Protein AF-A0A3G3JXW8-F1 (afdb_monomer_lite)

pLDDT: mean 79.69, std 22.64, range [32.69, 98.88]

Secondary structure (DSSP, 8-state):
--HHHHHHHHHHHHHHHHHHHSHHHHHHHHHHHHHHHS-SSS-HHHHHHHHHHHHHHTT-HHHHHHHHHHHHHTT--HHHHHHHHHHHHHHHHHHHHHHIIIIIHHHHHHHHHHHHT-B-TTS-B---SSHHHHHH-TTSSTTT-SSSSSS---------

Sequence (160 aa):
MSLSTDKVTHYKNEVAVLAGTLPNVAESYHGFTGECFAAGELDEKTKQLIALGISLFANNEICTYYHVQEAQSKGASDRQIMEAAAVAAAAASGHALSQGVLRVQGALSMDKERRSGIVDGAGQPVAAGMQDYLQDTEFSSAFGHVNDDFGSRGAVSPSY

Organism: NCBI:txid2674991

Structure (mmCIF, N/CA/C/O backbone):
data_AF-A0A3G3JXW8-F1
#
_entry.id   AF-A0A3G3JXW8-F1
#
loop_
_atom_site.group_PDB
_atom_site.id
_atom_site.type_symbol
_atom_site.label_atom_id
_atom_site.label_alt_id
_atom_site.label_comp_id
_atom_site.label_asym_id
_atom_site.label_entity_id
_atom_site.label_seq_id
_atom_site.pdbx_PDB_ins_code
_atom_site.Cartn_x
_atom_site.Cartn_y
_atom_site.Cartn_z
_atom_site.occupancy
_atom_site.B_iso_or_equiv
_atom_site.auth_seq_id
_atom_site.auth_comp_id
_atom_site.auth_asym_id
_atom_site.auth_atom_id
_atom_site.pdbx_PDB_model_num
ATOM 1 N N . MET A 1 1 ? 3.104 17.489 17.251 1.00 60.66 1 MET A N 1
ATOM 2 C CA . MET A 1 1 ? 2.713 16.323 16.432 1.00 60.66 1 MET A CA 1
ATOM 3 C C . MET A 1 1 ? 3.725 16.181 15.304 1.00 60.66 1 MET A C 1
ATOM 5 O O . MET A 1 1 ? 4.434 17.144 15.038 1.00 60.66 1 MET A O 1
ATOM 9 N N . SER A 1 2 ? 3.899 14.984 14.738 1.00 84.38 2 SER A N 1
ATOM 10 C CA . SER A 1 2 ? 4.814 14.798 13.602 1.00 84.38 2 SER A CA 1
ATOM 11 C C . SER A 1 2 ? 4.136 15.240 12.298 1.00 84.38 2 SER A C 1
ATOM 13 O O . SER A 1 2 ? 2.917 15.127 12.188 1.00 84.38 2 SER A O 1
ATOM 15 N N . LEU A 1 3 ? 4.907 15.683 11.297 1.00 82.81 3 LEU A N 1
ATOM 16 C CA . LEU A 1 3 ? 4.374 16.120 9.995 1.00 82.81 3 LEU A CA 1
ATOM 17 C C . LEU A 1 3 ? 3.473 15.058 9.332 1.00 82.81 3 LEU A C 1
ATOM 19 O O . LEU A 1 3 ? 2.466 15.395 8.713 1.00 82.81 3 LEU A O 1
ATOM 23 N N . SER A 1 4 ? 3.811 13.772 9.467 1.00 84.94 4 SER A N 1
ATOM 24 C CA . SER A 1 4 ? 2.993 12.675 8.935 1.00 84.94 4 SER A CA 1
ATOM 25 C C . SER A 1 4 ? 1.662 12.537 9.681 1.00 84.94 4 SER A C 1
ATOM 27 O O . SER A 1 4 ? 0.631 12.298 9.056 1.00 84.94 4 SER A O 1
ATOM 29 N N . THR A 1 5 ? 1.652 12.743 11.000 1.00 87.62 5 THR A N 1
ATOM 30 C CA . THR A 1 5 ? 0.422 12.787 11.806 1.00 87.62 5 THR A CA 1
ATOM 31 C C . THR A 1 5 ? -0.473 13.954 11.391 1.00 87.62 5 THR A C 1
ATOM 33 O O . THR A 1 5 ? -1.682 13.766 11.256 1.00 87.62 5 THR A O 1
ATOM 36 N N . ASP A 1 6 ? 0.105 15.128 11.132 1.00 92.12 6 ASP A N 1
ATOM 37 C CA . ASP A 1 6 ? -0.648 16.319 10.728 1.00 92.12 6 ASP A CA 1
ATOM 38 C C . ASP A 1 6 ? -1.317 16.114 9.360 1.00 92.12 6 ASP A C 1
ATOM 40 O O . ASP A 1 6 ? -2.509 16.384 9.211 1.00 92.12 6 ASP A O 1
ATOM 44 N N . LYS A 1 7 ? -0.595 15.541 8.384 1.00 92.88 7 LYS A N 1
ATOM 45 C CA . LYS A 1 7 ? -1.147 15.204 7.059 1.00 92.88 7 LYS A CA 1
ATOM 46 C C . LYS A 1 7 ? -2.301 14.201 7.139 1.00 92.88 7 LYS A C 1
ATOM 48 O O . LYS A 1 7 ? -3.342 14.420 6.525 1.00 92.88 7 LYS A O 1
ATOM 53 N N . VAL A 1 8 ? -2.141 13.118 7.906 1.00 94.56 8 VAL A N 1
ATOM 54 C CA . VAL A 1 8 ? -3.201 12.104 8.076 1.00 94.56 8 VAL A CA 1
ATOM 55 C C . VAL A 1 8 ? -4.422 12.695 8.778 1.00 94.56 8 VAL A C 1
ATOM 57 O O . VAL A 1 8 ? -5.553 12.419 8.384 1.00 94.56 8 VAL A O 1
ATOM 60 N N . THR A 1 9 ? -4.205 13.533 9.791 1.00 94.00 9 THR A N 1
ATOM 61 C CA . THR A 1 9 ? -5.291 14.213 10.508 1.00 94.00 9 THR A CA 1
ATOM 62 C C . THR A 1 9 ? -6.048 15.157 9.580 1.00 94.00 9 THR A C 1
ATOM 64 O O . THR A 1 9 ? -7.274 15.119 9.539 1.00 94.00 9 THR A O 1
ATOM 67 N N . HIS A 1 10 ? -5.330 15.960 8.791 1.00 94.19 10 HIS A N 1
ATOM 68 C CA . HIS A 1 10 ? -5.947 16.849 7.814 1.00 94.19 10 HIS A CA 1
ATOM 69 C C . HIS A 1 10 ? -6.775 16.067 6.787 1.00 94.19 10 HIS A C 1
ATOM 71 O O . HIS A 1 10 ? -7.940 16.388 6.584 1.00 94.19 10 HIS A O 1
ATOM 77 N N . TYR A 1 11 ? -6.234 14.979 6.234 1.00 93.19 11 TYR A N 1
ATOM 78 C CA . TYR A 1 11 ? -6.983 14.095 5.338 1.00 93.19 11 TYR A CA 1
ATOM 79 C C . TYR A 1 11 ? -8.276 13.558 5.974 1.00 93.19 11 TYR A C 1
ATOM 81 O O . TYR A 1 11 ? -9.340 13.658 5.367 1.00 93.19 11 TYR A O 1
ATOM 89 N N . LYS A 1 12 ? -8.214 13.040 7.211 1.00 91.06 12 LYS A N 1
ATOM 90 C CA . LYS A 1 12 ? -9.401 12.553 7.938 1.00 91.06 12 LYS A CA 1
ATOM 91 C C . LYS A 1 12 ? -10.457 13.657 8.107 1.00 91.06 12 LYS A C 1
ATOM 93 O O . LYS A 1 12 ? -11.645 13.390 7.943 1.00 91.06 12 LYS A O 1
ATOM 98 N N . ASN A 1 13 ? -10.030 14.888 8.387 1.00 93.62 13 ASN A N 1
ATOM 99 C CA . ASN A 1 13 ? -10.933 16.032 8.518 1.00 93.62 13 ASN A CA 1
ATOM 100 C C . ASN A 1 13 ? -11.610 16.387 7.186 1.00 93.62 13 ASN A C 1
ATOM 102 O O . ASN A 1 13 ? -12.821 16.578 7.160 1.00 93.62 13 ASN A O 1
ATOM 106 N N . GLU A 1 14 ? -10.869 16.420 6.076 1.00 94.56 14 GLU A N 1
ATOM 107 C CA . GLU A 1 14 ? -11.442 16.726 4.756 1.00 94.56 14 GLU A CA 1
ATOM 108 C C . GLU A 1 14 ? -12.412 15.631 4.279 1.00 94.56 14 GLU A C 1
ATOM 110 O O . GLU A 1 14 ? -13.459 15.926 3.701 1.00 94.56 14 GLU A O 1
ATOM 115 N N . VAL A 1 15 ? -12.136 14.362 4.598 1.00 89.31 15 VAL A N 1
ATOM 116 C CA . VAL A 1 15 ? -13.090 13.263 4.364 1.00 89.31 15 VAL A CA 1
ATOM 117 C C . VAL A 1 15 ? -14.376 13.455 5.177 1.00 89.31 15 VAL A C 1
ATOM 119 O O . VAL A 1 15 ? -15.461 13.157 4.682 1.00 89.31 15 VAL A O 1
ATOM 122 N N . ALA A 1 16 ? -14.299 13.997 6.395 1.00 89.06 16 ALA A N 1
ATOM 123 C CA . ALA A 1 16 ? -15.494 14.332 7.170 1.00 89.06 16 ALA A CA 1
ATOM 124 C C . ALA A 1 16 ? -16.276 15.506 6.551 1.00 89.06 16 ALA A C 1
ATOM 126 O O . ALA A 1 16 ? -17.506 15.482 6.530 1.00 89.06 16 ALA A O 1
ATOM 127 N N . VAL A 1 17 ? -15.585 16.505 5.988 1.00 93.62 17 VAL A N 1
ATOM 128 C CA . VAL A 1 17 ? -16.220 17.621 5.263 1.00 93.62 17 VAL A CA 1
ATOM 129 C C . VAL A 1 17 ? -16.961 17.130 4.015 1.00 93.62 17 VAL A C 1
ATOM 131 O O . VAL A 1 17 ? -18.039 17.646 3.711 1.00 93.62 17 VAL A O 1
ATOM 134 N N . LEU A 1 18 ? -16.456 16.092 3.336 1.00 93.19 18 LEU A N 1
ATOM 135 C CA . LEU A 1 18 ? -17.127 15.470 2.187 1.00 93.19 18 LEU A CA 1
ATOM 136 C C . LEU A 1 18 ? -18.554 15.007 2.519 1.00 93.19 18 LEU A C 1
ATOM 138 O O . LEU A 1 18 ? -19.432 15.094 1.666 1.00 93.19 18 LEU A O 1
ATOM 142 N N . ALA A 1 19 ? -18.822 14.576 3.755 1.00 90.81 19 ALA A N 1
ATOM 143 C CA . ALA A 1 19 ? -20.170 14.190 4.172 1.00 90.81 19 ALA A CA 1
ATOM 144 C C . ALA A 1 19 ? -21.164 15.368 4.167 1.00 90.81 19 ALA A C 1
ATOM 146 O O . ALA A 1 19 ? -22.365 15.154 4.023 1.00 90.81 19 ALA A O 1
ATOM 147 N N . GLY A 1 20 ? -20.682 16.610 4.284 1.00 93.56 20 GLY A N 1
ATOM 148 C CA . GLY A 1 20 ? -21.513 17.811 4.183 1.00 93.56 20 GLY A CA 1
ATOM 149 C C . GLY A 1 20 ? -21.880 18.190 2.745 1.00 93.56 20 GLY A C 1
ATOM 150 O O . GLY A 1 20 ? -22.940 18.771 2.524 1.00 93.56 20 GLY A O 1
ATOM 151 N N . THR A 1 21 ? -21.031 17.866 1.765 1.00 96.31 21 THR A N 1
ATOM 152 C CA . THR A 1 21 ? -21.249 18.215 0.348 1.00 96.31 21 THR A CA 1
ATOM 153 C C . THR A 1 21 ? -21.832 17.062 -0.466 1.00 96.31 21 THR A C 1
ATOM 155 O O . THR A 1 21 ? -22.694 17.286 -1.312 1.00 96.31 21 THR A O 1
ATOM 158 N N . LEU A 1 22 ? -21.394 15.829 -0.203 1.00 97.44 22 LEU A N 1
ATOM 159 C CA . LEU A 1 22 ? -21.800 14.604 -0.893 1.00 97.44 22 LEU A CA 1
ATOM 160 C C . LEU A 1 22 ? -22.101 13.484 0.126 1.00 97.44 22 LEU A C 1
ATOM 162 O O . LEU A 1 22 ? -21.378 12.484 0.174 1.00 97.44 22 LEU A O 1
ATOM 166 N N . PRO A 1 23 ? -23.177 13.608 0.928 1.00 95.19 23 PRO A N 1
ATOM 167 C CA . PRO A 1 23 ? -23.463 12.703 2.046 1.00 95.19 23 PRO A CA 1
ATOM 168 C C . PRO A 1 23 ? -23.565 11.234 1.624 1.00 95.19 23 PRO A C 1
ATOM 170 O O . PRO A 1 23 ? -22.886 10.386 2.194 1.00 95.19 23 PRO A O 1
ATOM 173 N N . ASN A 1 24 ? -24.326 10.936 0.568 1.00 97.12 24 ASN A N 1
ATOM 174 C CA . ASN A 1 24 ? -24.523 9.558 0.104 1.00 97.12 24 ASN A CA 1
ATOM 175 C C . ASN A 1 24 ? -23.223 8.930 -0.430 1.00 97.12 24 ASN A C 1
ATOM 177 O O . ASN A 1 24 ? -23.015 7.725 -0.297 1.00 97.12 24 ASN A O 1
ATOM 181 N N . VAL A 1 25 ? -22.341 9.739 -1.034 1.00 96.56 25 VAL A N 1
ATOM 182 C CA . VAL A 1 25 ? -21.029 9.273 -1.515 1.00 96.56 25 VAL A CA 1
ATOM 183 C C . VAL A 1 25 ? -20.123 8.982 -0.328 1.00 96.56 25 VAL A C 1
ATOM 185 O O . VAL A 1 25 ? -19.511 7.919 -0.283 1.00 96.56 25 VAL A O 1
ATOM 188 N N . ALA A 1 26 ? -20.062 9.895 0.644 1.00 94.75 26 ALA A N 1
ATOM 189 C CA . ALA A 1 26 ? -19.270 9.710 1.850 1.00 94.75 26 ALA A CA 1
ATOM 190 C C . ALA A 1 26 ? -19.728 8.470 2.633 1.00 94.75 26 ALA A C 1
ATOM 192 O O . ALA A 1 26 ? -18.887 7.665 3.024 1.00 94.75 26 ALA A O 1
ATOM 193 N N . GLU A 1 27 ? -21.035 8.278 2.819 1.00 95.19 27 GLU A N 1
ATOM 194 C CA . GLU A 1 27 ? -21.598 7.098 3.483 1.00 95.19 27 GLU A CA 1
ATOM 195 C C . GLU A 1 27 ? -21.247 5.806 2.736 1.00 95.19 27 GLU A C 1
ATOM 197 O O . GLU A 1 27 ? -20.693 4.882 3.331 1.00 95.19 27 GLU A O 1
ATOM 202 N N . SER A 1 28 ? -21.482 5.767 1.419 1.00 97.12 28 SER A N 1
ATOM 203 C CA . SER A 1 28 ? -21.173 4.592 0.593 1.00 97.12 28 SER A CA 1
ATOM 204 C C . SER A 1 28 ? -19.683 4.250 0.628 1.00 97.12 28 SER A C 1
ATOM 206 O O . SER A 1 28 ? -19.313 3.083 0.744 1.00 97.12 28 SER A O 1
ATOM 208 N N . TYR A 1 29 ? -18.818 5.265 0.570 1.00 95.31 29 TYR A N 1
ATOM 209 C CA . TYR A 1 29 ? -17.371 5.095 0.643 1.00 95.31 29 TYR A CA 1
ATOM 210 C C . TYR A 1 29 ? -16.923 4.542 2.000 1.00 95.31 29 TYR A C 1
ATOM 212 O O . TYR A 1 29 ? -16.141 3.591 2.039 1.00 95.31 29 TYR A O 1
ATOM 220 N N . HIS A 1 30 ? -17.430 5.083 3.113 1.00 94.44 30 HIS A N 1
ATOM 221 C CA . HIS A 1 30 ? -17.118 4.570 4.451 1.00 94.44 30 HIS A CA 1
ATOM 222 C C . HIS A 1 30 ? -17.630 3.141 4.648 1.00 94.44 30 HIS A C 1
ATOM 224 O O . HIS A 1 30 ? -16.900 2.316 5.190 1.00 94.44 30 HIS A O 1
ATOM 230 N N . GLY A 1 31 ? -18.842 2.828 4.179 1.00 97.19 31 GLY A N 1
ATOM 231 C CA . GLY A 1 31 ? -19.394 1.474 4.251 1.00 97.19 31 GLY A CA 1
ATOM 232 C C . GLY A 1 31 ? -18.555 0.472 3.459 1.00 97.19 31 GLY A C 1
ATOM 233 O O . GLY A 1 31 ? -18.115 -0.538 4.004 1.00 97.19 31 GLY A O 1
ATOM 234 N N . PHE A 1 32 ? -18.257 0.786 2.195 1.00 97.88 32 PHE A N 1
ATOM 235 C CA . PHE A 1 32 ? -17.434 -0.063 1.335 1.00 97.88 32 PHE A CA 1
ATOM 236 C C . PHE A 1 32 ? -16.023 -0.275 1.897 1.00 97.88 32 PHE A C 1
ATOM 238 O O . PHE A 1 32 ? -15.561 -1.411 2.012 1.00 97.88 32 PHE A O 1
ATOM 245 N N . THR A 1 33 ? -15.328 0.808 2.257 1.00 96.25 33 THR A N 1
ATOM 246 C CA . THR A 1 33 ? -13.952 0.709 2.767 1.00 96.25 33 THR A CA 1
ATOM 247 C C . THR A 1 33 ? -13.899 0.045 4.140 1.00 96.25 33 THR A C 1
ATOM 249 O O . THR A 1 33 ? -12.998 -0.757 4.381 1.00 96.25 33 THR A O 1
ATOM 252 N N . GLY A 1 34 ? -14.881 0.300 5.010 1.00 96.75 34 GLY A N 1
ATOM 253 C CA . GLY A 1 34 ? -15.026 -0.382 6.294 1.00 96.75 34 GLY A CA 1
ATOM 254 C C . GLY A 1 34 ? -15.142 -1.896 6.129 1.00 96.75 34 GLY A C 1
ATOM 255 O O . GLY A 1 34 ? -14.377 -2.632 6.748 1.00 96.75 34 GLY A O 1
ATOM 256 N N . GLU A 1 35 ? -16.013 -2.357 5.228 1.00 98.25 35 GLU A N 1
ATOM 257 C CA . GLU A 1 35 ? -16.170 -3.785 4.921 1.00 98.25 35 GLU A CA 1
ATOM 258 C C . GLU A 1 35 ? -14.882 -4.390 4.338 1.00 98.25 35 GLU A C 1
ATOM 260 O O . GLU A 1 35 ? -14.440 -5.467 4.742 1.00 98.25 35 GLU A O 1
ATOM 265 N N . CYS A 1 36 ? -14.204 -3.667 3.438 1.00 98.25 36 CYS A N 1
ATOM 266 C CA . CYS A 1 36 ? -12.941 -4.124 2.858 1.00 98.25 36 CYS A CA 1
ATOM 267 C C . CYS A 1 36 ? -11.861 -4.357 3.921 1.00 98.25 36 CYS A C 1
ATOM 269 O O . CYS A 1 36 ? -11.105 -5.325 3.803 1.00 98.25 36 CYS A O 1
ATOM 271 N N . PHE A 1 37 ? -11.790 -3.507 4.951 1.00 98.06 37 PHE A N 1
ATOM 272 C CA . PHE A 1 37 ? -10.776 -3.574 6.007 1.00 98.06 37 PHE A CA 1
ATOM 273 C C . PHE A 1 37 ? -11.187 -4.369 7.253 1.00 98.06 37 PHE A C 1
ATOM 275 O O . PHE A 1 37 ? -10.314 -4.643 8.078 1.00 98.06 37 PHE A O 1
ATOM 282 N N . ALA A 1 38 ? -12.449 -4.788 7.377 1.00 98.06 38 ALA A N 1
ATOM 283 C CA . ALA A 1 38 ? -12.910 -5.661 8.457 1.00 98.06 38 ALA A CA 1
ATOM 284 C C . ALA A 1 38 ? -12.200 -7.027 8.428 1.00 98.06 38 ALA A C 1
ATOM 286 O O . ALA A 1 38 ? -11.803 -7.512 7.366 1.00 98.06 38 ALA A O 1
ATOM 287 N N . ALA A 1 39 ? -12.027 -7.672 9.582 1.00 98.12 39 ALA A N 1
ATOM 288 C CA . ALA A 1 39 ? -11.425 -9.005 9.641 1.00 98.12 39 ALA A CA 1
ATOM 289 C C . ALA A 1 39 ? -12.260 -10.052 8.873 1.00 98.12 39 ALA A C 1
ATOM 291 O O . ALA A 1 39 ? -13.484 -10.076 8.968 1.00 98.12 39 ALA A O 1
ATOM 292 N N . GLY A 1 40 ? -11.583 -10.949 8.155 1.00 97.38 40 GLY A N 1
ATOM 293 C CA . GLY A 1 40 ? -12.172 -12.132 7.520 1.00 97.38 40 GLY A CA 1
ATOM 294 C C . GLY A 1 40 ? -11.128 -13.245 7.440 1.00 97.38 40 GLY A C 1
ATOM 295 O O . GLY A 1 40 ? -10.356 -13.423 8.377 1.00 97.38 40 GLY A O 1
ATOM 296 N N . GLU A 1 41 ? -11.028 -13.932 6.299 1.00 98.44 41 GLU A N 1
ATOM 297 C CA . GLU A 1 41 ? -9.928 -14.885 6.032 1.00 98.44 41 GLU A CA 1
ATOM 298 C C . GLU A 1 41 ? -8.538 -14.227 6.119 1.00 98.44 41 GLU A C 1
ATOM 300 O O . GLU A 1 41 ? -7.545 -14.867 6.457 1.00 98.44 41 GLU A O 1
ATOM 305 N N . LEU A 1 42 ? -8.471 -12.922 5.835 1.00 98.62 42 LEU A N 1
ATOM 306 C CA . LEU A 1 42 ? -7.323 -12.077 6.147 1.00 98.62 42 LEU A CA 1
ATOM 307 C C . LEU A 1 42 ? -7.653 -11.205 7.359 1.00 98.62 42 LEU A C 1
ATOM 309 O O . LEU A 1 42 ? -8.696 -10.542 7.385 1.00 98.62 42 LEU A O 1
ATOM 313 N N . ASP A 1 43 ? -6.740 -11.169 8.331 1.00 98.50 43 ASP A N 1
ATOM 314 C CA . ASP A 1 43 ? -6.854 -10.273 9.479 1.00 98.50 43 ASP A CA 1
ATOM 315 C C . ASP A 1 43 ? -6.676 -8.796 9.064 1.00 98.50 43 ASP A C 1
ATOM 317 O O . ASP A 1 43 ? -6.117 -8.471 8.009 1.00 98.50 43 ASP A O 1
ATOM 321 N N . GLU A 1 44 ? -7.168 -7.874 9.898 1.00 98.56 44 GLU A N 1
ATOM 322 C CA . GLU A 1 44 ? -7.135 -6.432 9.601 1.00 98.56 44 GLU A CA 1
ATOM 323 C C . GLU A 1 44 ? -5.699 -5.938 9.389 1.00 98.56 44 GLU A C 1
ATOM 325 O O . GLU A 1 44 ? -5.424 -5.169 8.471 1.00 98.56 44 GLU A O 1
ATOM 330 N N . LYS A 1 45 ? -4.758 -6.436 10.198 1.00 98.69 45 LYS A N 1
ATOM 331 C CA . LYS A 1 45 ? -3.329 -6.125 10.103 1.00 98.69 45 LYS A CA 1
ATOM 332 C C . LYS A 1 45 ? -2.767 -6.473 8.723 1.00 98.69 45 LYS A C 1
ATOM 334 O O . LYS A 1 45 ? -2.090 -5.650 8.112 1.00 98.69 45 LYS A O 1
ATOM 339 N N . THR A 1 46 ? -3.056 -7.667 8.215 1.00 98.75 46 THR A N 1
ATOM 340 C CA . THR A 1 46 ? -2.599 -8.131 6.900 1.00 98.75 46 THR A CA 1
ATOM 341 C C . THR A 1 46 ? -3.195 -7.271 5.797 1.00 98.75 46 THR A C 1
ATOM 343 O O . THR A 1 46 ? -2.472 -6.843 4.898 1.00 98.75 46 THR A O 1
ATOM 346 N N . LYS A 1 47 ? -4.484 -6.929 5.896 1.00 98.81 47 LYS A N 1
ATOM 347 C CA . LYS A 1 47 ? -5.140 -6.021 4.945 1.00 98.81 47 LYS A CA 1
ATOM 348 C C . LYS A 1 47 ? -4.495 -4.629 4.931 1.00 98.81 47 LYS A C 1
ATOM 350 O O . LYS A 1 47 ? -4.268 -4.082 3.854 1.00 98.81 47 LYS A O 1
ATOM 355 N N . GLN A 1 48 ? -4.124 -4.085 6.093 1.00 98.69 48 GLN A N 1
ATOM 356 C CA . GLN A 1 48 ? -3.401 -2.808 6.178 1.00 98.69 48 GLN A CA 1
ATOM 357 C C . GLN A 1 48 ? -1.993 -2.889 5.565 1.00 98.69 48 GLN A C 1
ATOM 359 O O . GLN A 1 48 ? -1.583 -1.970 4.859 1.00 98.69 48 GLN A O 1
ATOM 364 N N . LEU A 1 49 ? -1.264 -3.995 5.759 1.00 98.88 49 LEU A N 1
ATOM 365 C CA . LEU A 1 49 ? 0.053 -4.202 5.136 1.00 98.88 49 LEU A CA 1
ATOM 366 C C . LEU A 1 49 ? -0.035 -4.334 3.605 1.00 98.88 49 LEU A C 1
ATOM 368 O O . LEU A 1 49 ? 0.820 -3.804 2.895 1.00 98.88 49 LEU A O 1
ATOM 372 N N . ILE A 1 50 ? -1.084 -4.979 3.082 1.00 98.69 50 ILE A N 1
ATOM 373 C CA . ILE A 1 50 ? -1.366 -5.021 1.636 1.00 98.69 50 ILE A CA 1
ATOM 374 C C . ILE A 1 50 ? -1.635 -3.605 1.111 1.00 98.69 50 ILE A C 1
ATOM 376 O O . ILE A 1 50 ? -1.027 -3.182 0.125 1.00 98.69 50 ILE A O 1
ATOM 380 N N . ALA A 1 51 ? -2.501 -2.847 1.788 1.00 98.56 51 ALA A N 1
ATOM 381 C CA . ALA A 1 51 ? -2.828 -1.476 1.404 1.00 98.56 51 ALA A CA 1
ATOM 382 C C . ALA A 1 51 ? -1.608 -0.539 1.461 1.00 98.56 51 ALA A C 1
ATOM 384 O O . ALA A 1 51 ? -1.441 0.315 0.587 1.00 98.56 51 ALA A O 1
ATOM 385 N N . LEU A 1 52 ? -0.704 -0.738 2.425 1.00 98.69 52 LEU A N 1
ATOM 386 C CA . LEU A 1 52 ? 0.585 -0.050 2.474 1.00 98.69 52 LEU A CA 1
ATOM 387 C C . LEU A 1 52 ? 1.434 -0.351 1.230 1.00 98.69 52 LEU A C 1
ATOM 389 O O . LEU A 1 52 ? 1.958 0.575 0.614 1.00 98.69 52 LEU A O 1
ATOM 393 N N . GLY A 1 53 ? 1.541 -1.620 0.825 1.00 98.38 53 GLY A N 1
ATOM 394 C CA . GLY A 1 53 ? 2.278 -2.004 -0.382 1.00 98.38 53 GLY A CA 1
ATOM 395 C C . GLY A 1 53 ? 1.729 -1.338 -1.650 1.00 98.38 53 GLY A C 1
ATOM 396 O O . GLY A 1 53 ? 2.496 -0.800 -2.449 1.00 98.38 53 GLY A O 1
ATOM 397 N N . ILE A 1 54 ? 0.400 -1.294 -1.791 1.00 98.06 54 ILE A N 1
ATOM 398 C CA . ILE A 1 54 ? -0.283 -0.594 -2.893 1.00 98.06 54 ILE A CA 1
ATOM 399 C C . ILE A 1 54 ? 0.002 0.914 -2.841 1.00 98.06 54 ILE A C 1
ATOM 401 O O . ILE A 1 54 ? 0.301 1.520 -3.868 1.00 98.06 54 ILE A O 1
ATOM 405 N N . SER A 1 55 ? -0.035 1.515 -1.650 1.00 97.88 55 SER A N 1
ATOM 406 C CA . SER A 1 55 ? 0.227 2.949 -1.455 1.00 97.88 55 SER A CA 1
ATOM 407 C C . SER A 1 55 ? 1.642 3.345 -1.876 1.00 97.88 55 SER A C 1
ATOM 409 O O . SER A 1 55 ? 1.822 4.378 -2.522 1.00 97.88 55 SER A O 1
ATOM 411 N N . LEU A 1 56 ? 2.631 2.502 -1.559 1.00 96.81 56 LEU A N 1
ATOM 412 C CA . LEU A 1 56 ? 4.023 2.686 -1.972 1.00 96.81 56 LEU A CA 1
ATOM 413 C C . LEU A 1 56 ? 4.178 2.558 -3.490 1.00 96.81 56 LEU A C 1
ATOM 415 O O . LEU A 1 56 ? 4.801 3.417 -4.110 1.00 96.81 56 LEU A O 1
ATOM 419 N N . PHE A 1 57 ? 3.581 1.526 -4.097 1.00 94.38 57 PHE A N 1
ATOM 420 C CA . PHE A 1 57 ? 3.612 1.338 -5.551 1.00 94.38 57 PHE A CA 1
ATOM 421 C C . PHE A 1 57 ? 2.968 2.515 -6.300 1.00 94.38 57 PHE A C 1
ATOM 423 O O . PHE A 1 57 ? 3.490 2.963 -7.318 1.00 94.38 57 PHE A O 1
ATOM 430 N N . ALA A 1 58 ? 1.868 3.056 -5.769 1.00 95.31 58 ALA A N 1
ATOM 431 C CA . ALA A 1 58 ? 1.159 4.202 -6.333 1.00 95.31 58 ALA A CA 1
ATOM 432 C C . ALA A 1 58 ? 1.818 5.564 -6.032 1.00 95.31 58 ALA A C 1
ATOM 434 O O . ALA A 1 58 ? 1.308 6.589 -6.481 1.00 95.31 58 ALA A O 1
ATOM 435 N N . ASN A 1 59 ? 2.915 5.597 -5.263 1.00 94.94 59 ASN A N 1
ATOM 436 C CA . ASN A 1 59 ? 3.556 6.824 -4.781 1.00 94.94 59 ASN A CA 1
ATOM 437 C C . ASN A 1 59 ? 2.566 7.785 -4.080 1.00 94.94 59 ASN A C 1
ATOM 439 O O . ASN A 1 59 ? 2.577 8.997 -4.302 1.00 94.94 59 ASN A O 1
ATOM 443 N N . ASN A 1 60 ? 1.676 7.237 -3.245 1.00 95.94 60 ASN A N 1
ATOM 444 C CA . ASN A 1 60 ? 0.656 7.997 -2.525 1.00 95.94 60 ASN A CA 1
ATOM 445 C C . ASN A 1 60 ? 1.096 8.263 -1.078 1.00 95.94 60 ASN A C 1
ATOM 447 O O . ASN A 1 60 ? 1.002 7.392 -0.207 1.00 95.94 60 ASN A O 1
ATOM 451 N N . GLU A 1 61 ? 1.573 9.483 -0.814 1.00 95.25 61 GLU A N 1
ATOM 452 C CA . GLU A 1 61 ? 2.147 9.855 0.485 1.00 95.25 61 GLU A CA 1
ATOM 453 C C . GLU A 1 61 ? 1.149 9.752 1.651 1.00 95.25 61 GLU A C 1
ATOM 455 O O . GLU A 1 61 ? 1.497 9.242 2.717 1.00 95.25 61 GLU A O 1
ATOM 460 N N . ILE A 1 62 ? -0.101 10.191 1.459 1.00 95.50 62 ILE A N 1
ATOM 461 C CA . ILE A 1 62 ? -1.099 10.244 2.533 1.00 95.50 62 ILE A CA 1
ATOM 462 C C . ILE A 1 62 ? -1.536 8.825 2.881 1.00 95.50 62 ILE A C 1
ATOM 464 O O . ILE A 1 62 ? -1.545 8.464 4.058 1.00 95.50 62 ILE A O 1
ATOM 468 N N . CYS A 1 63 ? -1.833 8.002 1.870 1.00 96.62 63 CYS A N 1
ATOM 469 C CA . CYS A 1 63 ? -2.192 6.602 2.080 1.00 96.62 63 CYS A CA 1
ATOM 470 C C . CYS A 1 63 ? -1.039 5.819 2.718 1.00 96.62 63 CYS A C 1
ATOM 472 O O . CYS A 1 63 ? -1.283 5.006 3.605 1.00 96.62 63 CYS A O 1
ATOM 474 N N . THR A 1 64 ? 0.214 6.122 2.364 1.00 97.88 64 THR A N 1
ATOM 475 C CA . THR A 1 64 ? 1.383 5.507 3.010 1.00 97.88 64 THR A CA 1
ATOM 476 C C . THR A 1 64 ? 1.390 5.790 4.512 1.00 97.88 64 THR A C 1
ATOM 478 O O . THR A 1 64 ? 1.459 4.860 5.314 1.00 97.88 64 THR A O 1
ATOM 481 N N . TYR A 1 65 ? 1.259 7.054 4.926 1.00 97.50 65 TYR A N 1
ATOM 482 C CA . TYR A 1 65 ? 1.237 7.392 6.353 1.00 97.50 65 TYR A CA 1
ATOM 483 C C . TYR A 1 65 ? 0.004 6.851 7.076 1.00 97.50 65 TYR A C 1
ATOM 485 O O . TYR A 1 65 ? 0.121 6.385 8.210 1.00 97.50 65 TYR A O 1
ATOM 493 N N . TYR A 1 66 ? -1.160 6.896 6.430 1.00 97.38 66 TYR A N 1
ATOM 494 C CA . TYR A 1 66 ? -2.403 6.374 6.983 1.00 97.38 66 TYR A CA 1
ATOM 495 C C . TYR A 1 66 ? -2.299 4.866 7.244 1.00 97.38 66 TYR A C 1
ATOM 497 O O . TYR A 1 66 ? -2.506 4.431 8.373 1.00 97.38 66 TYR A O 1
ATOM 505 N N . HIS A 1 67 ? -1.887 4.074 6.251 1.00 98.31 67 HIS A N 1
ATOM 506 C CA . HIS A 1 67 ? -1.804 2.619 6.390 1.00 98.31 67 HIS A CA 1
ATOM 507 C C . HIS A 1 67 ? -0.655 2.159 7.295 1.00 98.31 67 HIS A C 1
ATOM 509 O O . HIS A 1 67 ? -0.780 1.110 7.919 1.00 98.31 67 HIS A O 1
ATOM 515 N N . VAL A 1 68 ? 0.418 2.946 7.464 1.00 98.31 68 VAL A N 1
ATOM 516 C CA . VAL A 1 68 ? 1.401 2.704 8.541 1.00 98.31 68 VAL A CA 1
ATOM 517 C C . VAL A 1 68 ? 0.734 2.829 9.914 1.00 98.31 68 VAL A C 1
ATOM 519 O O . VAL A 1 68 ? 0.848 1.912 10.725 1.00 98.31 68 VAL A O 1
ATOM 522 N N . GLN A 1 69 ? 0.008 3.924 10.169 1.00 97.19 69 GLN A N 1
ATOM 523 C CA . GLN A 1 69 ? -0.655 4.150 11.461 1.00 97.19 69 GLN A CA 1
ATOM 524 C C . GLN A 1 69 ? -1.742 3.107 11.740 1.00 97.19 69 GLN A C 1
ATOM 526 O O . GLN A 1 69 ? -1.822 2.590 12.853 1.00 97.19 69 GLN A O 1
ATOM 531 N N . GLU A 1 70 ? -2.557 2.766 10.739 1.00 98.00 70 GLU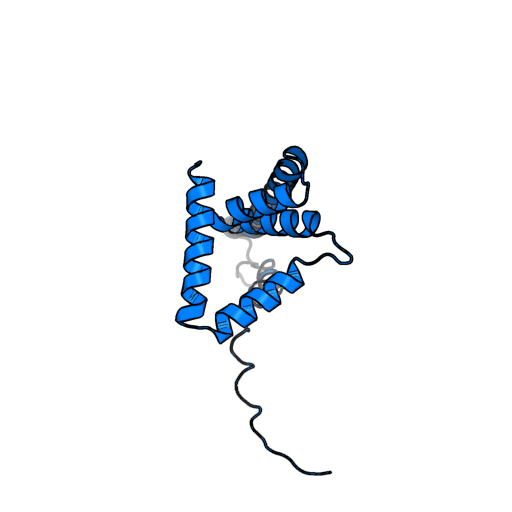 A N 1
ATOM 532 C CA . GLU A 1 70 ? -3.583 1.732 10.884 1.00 98.00 70 GLU A CA 1
ATOM 533 C C . GLU A 1 70 ? -2.956 0.338 11.055 1.00 98.00 70 GLU A C 1
ATOM 535 O O . GLU A 1 70 ? -3.377 -0.412 11.927 1.00 98.00 70 GLU A O 1
ATOM 540 N N . ALA A 1 71 ? -1.893 -0.022 10.326 1.00 98.50 71 ALA A N 1
ATOM 541 C CA . ALA A 1 71 ? -1.205 -1.298 10.551 1.00 98.50 71 ALA A CA 1
ATOM 542 C C . ALA A 1 71 ? -0.654 -1.405 11.984 1.00 98.50 71 ALA A C 1
ATOM 544 O O . ALA A 1 71 ? -0.837 -2.435 12.638 1.00 98.50 71 ALA A O 1
ATOM 545 N N . GLN A 1 72 ? -0.029 -0.338 12.499 1.00 98.31 72 GLN A N 1
ATOM 546 C CA . GLN A 1 72 ? 0.447 -0.278 13.886 1.00 98.31 72 GLN A CA 1
ATOM 547 C C . GLN A 1 72 ? -0.712 -0.393 14.886 1.00 98.31 72 GLN A C 1
ATOM 549 O O . GLN A 1 72 ? -0.604 -1.146 15.854 1.00 98.31 72 GLN A O 1
ATOM 554 N N . SER A 1 73 ? -1.841 0.286 14.637 1.00 97.88 73 SER A N 1
ATOM 555 C CA . SER A 1 73 ? -3.030 0.216 15.502 1.00 97.88 73 SER A CA 1
ATOM 556 C C . SER A 1 73 ? -3.619 -1.199 15.578 1.00 97.88 73 SER A C 1
ATOM 558 O O . SER A 1 73 ? -4.167 -1.585 16.610 1.00 97.88 73 SER A O 1
ATOM 560 N N . LYS A 1 74 ? -3.441 -2.003 14.520 1.00 98.44 74 LYS A N 1
ATOM 561 C CA . LYS A 1 74 ? -3.823 -3.425 14.456 1.00 98.44 74 LYS A CA 1
ATOM 562 C C . LYS A 1 74 ? -2.719 -4.394 14.902 1.00 98.44 74 LYS A C 1
ATOM 564 O O . LYS A 1 74 ? -2.859 -5.606 14.743 1.00 98.44 74 LYS A O 1
ATOM 569 N N . GLY A 1 75 ? -1.626 -3.890 15.476 1.00 98.12 75 GLY A N 1
ATOM 570 C CA . GLY A 1 75 ? -0.566 -4.704 16.074 1.00 98.12 75 GLY A CA 1
ATOM 571 C C . GLY A 1 75 ? 0.526 -5.168 15.107 1.00 98.12 75 GLY A C 1
ATOM 572 O O . GLY A 1 75 ? 1.233 -6.129 15.415 1.00 98.12 75 GLY A O 1
ATOM 573 N N . ALA A 1 76 ? 0.685 -4.528 13.943 1.00 98.62 76 ALA A N 1
ATOM 574 C CA . ALA A 1 76 ? 1.886 -4.720 13.133 1.00 98.62 76 ALA A CA 1
ATOM 575 C C . ALA A 1 76 ? 3.112 -4.157 13.858 1.00 98.62 76 ALA A C 1
ATOM 577 O O . ALA A 1 76 ? 3.108 -3.023 14.333 1.00 98.62 76 ALA A O 1
ATOM 578 N N . SER A 1 77 ? 4.185 -4.943 13.901 1.00 98.75 77 SER A N 1
ATOM 579 C CA . SER A 1 77 ? 5.495 -4.447 14.322 1.00 98.75 77 SER A CA 1
ATOM 580 C C . SER A 1 77 ? 6.130 -3.578 13.234 1.00 98.75 77 SER A C 1
ATOM 582 O O . SER A 1 77 ? 5.905 -3.799 12.041 1.00 98.75 77 SER A O 1
ATOM 584 N N . ASP A 1 78 ? 7.019 -2.667 13.632 1.00 98.44 78 ASP A N 1
ATOM 585 C CA . ASP A 1 78 ? 7.823 -1.871 12.693 1.00 98.44 78 ASP A CA 1
ATOM 586 C C . ASP A 1 78 ? 8.576 -2.762 11.693 1.00 98.44 78 ASP A C 1
ATOM 588 O O . ASP A 1 78 ? 8.713 -2.425 10.518 1.00 98.44 78 ASP A O 1
ATOM 592 N N . ARG A 1 79 ? 9.001 -3.955 12.129 1.00 98.69 79 ARG A N 1
ATOM 593 C CA . ARG A 1 79 ? 9.642 -4.940 11.258 1.00 98.69 79 ARG A CA 1
ATOM 594 C C . ARG A 1 79 ? 8.700 -5.460 10.171 1.00 98.69 79 ARG A C 1
ATOM 596 O O . ARG A 1 79 ? 9.105 -5.497 9.017 1.00 98.69 79 ARG A O 1
ATOM 603 N N . GLN A 1 80 ? 7.460 -5.818 10.507 1.00 98.75 80 GLN A N 1
ATOM 604 C CA . GLN A 1 80 ? 6.470 -6.267 9.515 1.00 98.75 80 GLN A CA 1
ATOM 605 C C . GLN A 1 80 ? 6.146 -5.169 8.495 1.00 98.75 80 GLN A C 1
ATOM 607 O O . GLN A 1 80 ? 5.992 -5.453 7.310 1.00 98.75 80 GLN A O 1
ATOM 612 N N . ILE A 1 81 ? 6.085 -3.914 8.942 1.00 98.75 81 ILE A N 1
ATOM 613 C CA . ILE A 1 81 ? 5.861 -2.748 8.075 1.00 98.75 81 ILE A CA 1
ATOM 614 C C . ILE A 1 81 ? 7.030 -2.567 7.100 1.00 98.75 81 ILE A C 1
ATOM 616 O O . ILE A 1 81 ? 6.817 -2.411 5.897 1.00 98.75 81 ILE A O 1
ATOM 620 N N . MET A 1 82 ? 8.269 -2.645 7.591 1.00 98.75 82 MET A N 1
ATOM 621 C CA . MET A 1 82 ? 9.456 -2.551 6.739 1.00 98.75 82 MET A CA 1
ATOM 622 C C . MET A 1 82 ? 9.609 -3.753 5.795 1.00 98.75 82 MET A C 1
ATOM 624 O O . MET A 1 82 ? 10.049 -3.578 4.660 1.00 98.75 82 MET A O 1
ATOM 628 N N . GLU A 1 83 ? 9.211 -4.957 6.216 1.00 98.69 83 GLU A N 1
ATOM 629 C CA . GLU A 1 83 ? 9.153 -6.135 5.340 1.00 98.69 83 GLU A CA 1
ATOM 630 C C . GLU A 1 83 ? 8.122 -5.941 4.216 1.00 98.69 83 GLU A C 1
ATOM 632 O O . GLU A 1 83 ? 8.444 -6.185 3.053 1.00 98.69 83 GLU A O 1
ATOM 637 N N . ALA A 1 84 ? 6.930 -5.409 4.512 1.00 98.56 84 ALA A N 1
ATOM 638 C CA . ALA A 1 84 ? 5.937 -5.070 3.488 1.00 98.56 84 ALA A CA 1
ATOM 639 C C . ALA A 1 84 ? 6.465 -4.024 2.489 1.00 98.56 84 ALA A C 1
ATOM 641 O O . ALA A 1 84 ? 6.272 -4.170 1.280 1.00 98.56 84 ALA A O 1
ATOM 642 N N . ALA A 1 85 ? 7.196 -3.009 2.965 1.00 98.31 85 ALA A N 1
ATOM 643 C CA . ALA A 1 85 ? 7.840 -2.024 2.097 1.00 98.31 85 ALA A CA 1
ATOM 644 C C . ALA A 1 85 ? 8.908 -2.651 1.180 1.00 98.31 85 ALA A C 1
ATOM 646 O O . ALA A 1 85 ? 8.971 -2.330 -0.008 1.00 98.31 85 ALA A O 1
ATOM 647 N N . ALA A 1 86 ? 9.716 -3.581 1.699 1.00 98.19 86 ALA A N 1
ATOM 648 C CA . ALA A 1 86 ? 10.704 -4.308 0.904 1.00 98.19 86 ALA A CA 1
ATOM 649 C C . ALA A 1 86 ? 10.045 -5.197 -0.168 1.00 98.19 86 ALA A C 1
ATOM 651 O O . ALA A 1 86 ? 10.496 -5.215 -1.315 1.00 98.19 86 ALA A O 1
ATOM 652 N N . VAL A 1 87 ? 8.948 -5.884 0.174 1.00 97.38 87 VAL A N 1
ATOM 653 C CA . VAL A 1 87 ? 8.148 -6.668 -0.783 1.00 97.38 87 VAL A CA 1
ATOM 654 C C . VAL A 1 87 ? 7.562 -5.768 -1.873 1.00 97.38 87 VAL A C 1
ATOM 656 O O . VAL A 1 87 ? 7.650 -6.109 -3.053 1.00 97.38 87 VAL A O 1
ATOM 659 N N . ALA A 1 88 ? 7.031 -4.595 -1.512 1.00 96.94 88 ALA A N 1
ATOM 660 C CA . ALA A 1 88 ? 6.514 -3.626 -2.476 1.00 96.94 88 ALA A CA 1
ATOM 661 C C . ALA A 1 88 ? 7.607 -3.138 -3.444 1.00 96.94 88 ALA A C 1
ATOM 663 O O . ALA A 1 88 ? 7.383 -3.093 -4.653 1.00 96.94 88 ALA A O 1
ATOM 664 N N . ALA A 1 89 ? 8.812 -2.844 -2.942 1.00 95.94 89 ALA A N 1
ATOM 665 C CA . ALA A 1 89 ? 9.953 -2.464 -3.774 1.00 95.94 89 ALA A CA 1
ATOM 666 C C . ALA A 1 89 ? 10.375 -3.589 -4.736 1.00 95.94 89 ALA A C 1
ATOM 668 O O . ALA A 1 89 ? 10.613 -3.335 -5.919 1.00 95.94 89 ALA A O 1
ATOM 66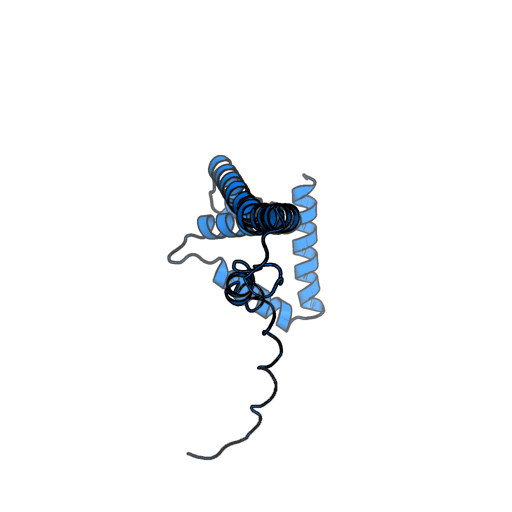9 N N . ALA A 1 90 ? 10.423 -4.836 -4.258 1.00 94.50 90 ALA A N 1
ATOM 670 C CA . ALA A 1 90 ? 10.724 -5.994 -5.096 1.00 94.50 90 ALA A CA 1
ATOM 671 C C . ALA A 1 90 ? 9.684 -6.156 -6.219 1.00 94.50 90 ALA A C 1
ATOM 673 O O . ALA A 1 90 ? 10.058 -6.253 -7.390 1.00 94.50 90 ALA A O 1
ATOM 674 N N . ALA A 1 91 ? 8.391 -6.095 -5.885 1.00 89.56 91 ALA A N 1
ATOM 675 C CA . ALA A 1 91 ? 7.302 -6.172 -6.859 1.00 89.56 91 ALA A CA 1
ATOM 676 C C . ALA A 1 91 ? 7.370 -5.032 -7.893 1.00 89.56 91 ALA A C 1
ATOM 678 O O . ALA A 1 91 ? 7.269 -5.279 -9.096 1.00 89.56 91 ALA A O 1
ATOM 679 N N . ALA A 1 92 ? 7.632 -3.798 -7.448 1.00 90.31 92 ALA A N 1
ATOM 680 C CA . ALA A 1 92 ? 7.797 -2.641 -8.326 1.00 90.31 92 ALA A CA 1
ATOM 681 C C . ALA A 1 92 ? 9.002 -2.787 -9.272 1.00 90.31 92 ALA A C 1
ATOM 683 O O . ALA A 1 92 ? 8.911 -2.456 -10.455 1.00 90.31 92 ALA A O 1
ATOM 684 N N . SER A 1 93 ? 10.124 -3.333 -8.789 1.00 89.38 93 SER A N 1
ATOM 685 C CA . SER A 1 93 ? 11.315 -3.561 -9.618 1.00 89.38 93 SER A CA 1
ATOM 686 C C . SER A 1 93 ? 11.063 -4.563 -10.751 1.00 89.38 93 SER A C 1
ATOM 688 O O . SER A 1 93 ? 11.572 -4.382 -11.860 1.00 89.38 93 SER A O 1
ATOM 690 N N . GLY A 1 94 ? 10.211 -5.569 -10.514 1.00 86.81 94 GLY A N 1
ATOM 691 C CA . GLY A 1 94 ? 9.801 -6.541 -11.527 1.00 86.81 94 GLY A CA 1
ATOM 692 C C . GLY A 1 94 ? 9.084 -5.889 -12.710 1.00 86.81 94 GLY A C 1
ATOM 693 O O . GLY A 1 94 ? 9.308 -6.284 -13.856 1.00 86.81 94 GLY A O 1
ATOM 694 N N . HIS A 1 95 ? 8.304 -4.830 -12.463 1.00 83.75 95 HIS A N 1
ATOM 695 C CA . HIS A 1 95 ? 7.674 -4.050 -13.527 1.00 83.75 95 HIS A CA 1
ATOM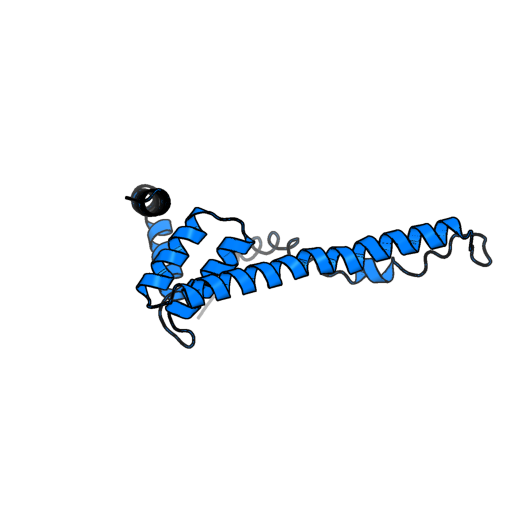 696 C C . HIS A 1 95 ? 8.730 -3.452 -14.464 1.00 83.75 95 HIS A C 1
ATOM 698 O O . HIS A 1 95 ? 8.722 -3.744 -15.655 1.00 83.75 95 HIS A O 1
ATOM 704 N N . ALA A 1 96 ? 9.699 -2.699 -13.939 1.00 84.81 96 ALA A N 1
ATOM 705 C CA . ALA A 1 96 ? 10.750 -2.097 -14.761 1.00 84.81 96 ALA A CA 1
ATOM 706 C C . ALA A 1 96 ? 11.627 -3.150 -15.460 1.00 84.81 96 ALA A C 1
ATOM 708 O O . ALA A 1 96 ? 11.922 -3.021 -16.651 1.00 84.81 96 ALA A O 1
ATOM 709 N N . LEU A 1 97 ? 12.012 -4.213 -14.745 1.00 89.31 97 LEU A N 1
ATOM 710 C CA . LEU A 1 97 ? 12.856 -5.269 -15.299 1.00 89.31 97 LEU A CA 1
ATOM 711 C C . LEU A 1 97 ? 12.159 -6.006 -16.445 1.00 89.31 97 LEU A C 1
ATOM 713 O O . LEU A 1 97 ? 12.779 -6.192 -17.488 1.00 89.31 97 LEU A O 1
ATOM 717 N N . SER A 1 98 ? 10.882 -6.374 -16.288 1.00 88.81 98 SER A N 1
ATOM 718 C CA . SER A 1 98 ? 10.106 -7.046 -17.343 1.00 88.81 98 SER A CA 1
ATOM 719 C C . SER A 1 98 ? 10.048 -6.210 -18.626 1.00 88.81 98 SER A C 1
ATOM 721 O O . SER A 1 98 ? 10.278 -6.725 -19.719 1.00 88.81 98 SER A O 1
ATOM 723 N N . GLN A 1 99 ? 9.850 -4.896 -18.498 1.00 85.56 99 GLN A N 1
ATOM 724 C CA . GLN A 1 99 ? 9.871 -3.973 -19.631 1.00 85.56 99 GLN A CA 1
ATOM 725 C C . GLN A 1 99 ? 11.259 -3.878 -20.265 1.00 85.56 99 GLN A C 1
ATOM 727 O O . GLN A 1 99 ? 11.381 -3.900 -21.489 1.00 85.56 99 GLN A O 1
ATOM 732 N N . GLY A 1 100 ? 12.311 -3.820 -19.448 1.00 89.12 100 GLY A N 1
ATOM 733 C CA . GLY A 1 100 ? 13.692 -3.833 -19.916 1.00 89.12 100 GLY A CA 1
ATOM 734 C C . GLY A 1 100 ? 14.019 -5.093 -20.717 1.00 89.12 100 GLY A C 1
ATOM 735 O O . GLY A 1 100 ? 14.461 -5.006 -21.861 1.00 89.12 100 GLY A O 1
ATOM 736 N N . VAL A 1 101 ? 13.770 -6.274 -20.151 1.00 91.31 101 VAL A N 1
ATOM 737 C CA . VAL A 1 101 ? 14.137 -7.532 -20.813 1.00 91.31 101 VAL A CA 1
ATOM 738 C C . VAL A 1 101 ? 13.301 -7.793 -22.060 1.00 91.31 101 VAL A C 1
ATOM 740 O O . VAL A 1 101 ? 13.858 -8.230 -23.054 1.00 91.31 101 VAL A O 1
ATOM 743 N N . LEU A 1 102 ? 12.007 -7.470 -22.066 1.00 85.81 102 LEU A N 1
ATOM 744 C CA . LEU A 1 102 ? 11.158 -7.744 -23.226 1.00 85.81 102 LEU A CA 1
ATOM 745 C C . LEU A 1 102 ? 11.293 -6.666 -24.307 1.00 85.81 102 LEU A C 1
ATOM 747 O O . LEU A 1 102 ? 11.565 -6.968 -25.467 1.00 85.81 102 LEU A O 1
ATOM 751 N N . ARG A 1 103 ? 11.129 -5.388 -23.947 1.00 87.69 103 ARG A N 1
ATOM 752 C CA . ARG A 1 103 ? 11.068 -4.303 -24.939 1.00 87.69 103 ARG A CA 1
ATOM 753 C C . ARG A 1 103 ? 12.445 -3.829 -25.370 1.00 87.69 103 ARG A C 1
ATOM 755 O O . ARG A 1 103 ? 12.669 -3.642 -26.563 1.00 87.69 103 ARG A O 1
ATOM 762 N N . VAL A 1 104 ? 13.372 -3.629 -24.430 1.00 88.75 104 VAL A N 1
ATOM 763 C CA . VAL A 1 104 ? 14.705 -3.104 -24.776 1.00 88.75 104 VAL A CA 1
ATOM 764 C C . VAL A 1 104 ? 15.516 -4.163 -25.509 1.00 88.75 104 VAL A C 1
ATOM 766 O O . VAL A 1 104 ? 16.082 -3.858 -26.555 1.00 88.75 104 VAL A O 1
ATOM 769 N N . GLN A 1 105 ? 15.541 -5.413 -25.031 1.00 86.88 105 GLN A N 1
ATOM 770 C CA . GLN A 1 105 ? 16.249 -6.477 -25.758 1.00 86.88 105 GLN A CA 1
ATOM 771 C C . GLN A 1 105 ? 15.604 -6.744 -27.122 1.00 86.88 105 GLN A C 1
ATOM 773 O O . GLN A 1 105 ? 16.332 -6.879 -28.105 1.00 86.88 105 GLN A O 1
ATOM 778 N N . GLY A 1 106 ? 14.267 -6.716 -27.207 1.00 83.56 106 GLY A N 1
ATOM 779 C CA . GLY A 1 106 ? 13.542 -6.767 -28.478 1.00 83.56 106 GLY A CA 1
ATOM 780 C C . GLY A 1 106 ? 14.011 -5.678 -29.449 1.00 83.56 106 GLY A C 1
ATOM 781 O O . GLY A 1 106 ? 14.480 -5.987 -30.543 1.00 83.56 106 GLY A O 1
ATOM 782 N N . ALA A 1 107 ? 14.011 -4.412 -29.029 1.00 82.56 107 ALA A N 1
ATOM 783 C CA . ALA A 1 107 ? 14.476 -3.299 -29.861 1.00 82.56 107 ALA A CA 1
ATOM 784 C C . ALA A 1 107 ? 15.949 -3.440 -30.300 1.00 82.56 107 ALA A C 1
ATOM 786 O O . ALA A 1 107 ? 16.277 -3.184 -31.459 1.00 82.56 107 ALA A O 1
ATOM 787 N N . LEU A 1 108 ? 16.838 -3.884 -29.402 1.00 84.88 108 LEU A N 1
ATOM 788 C CA . LEU A 1 108 ? 18.254 -4.111 -29.716 1.00 84.88 108 LEU A CA 1
ATOM 789 C C . LEU A 1 108 ? 18.457 -5.254 -30.722 1.00 84.88 108 LEU A C 1
ATOM 791 O O . LEU A 1 108 ? 19.336 -5.167 -31.582 1.00 84.88 108 LEU A O 1
ATOM 795 N N . SER A 1 109 ? 17.656 -6.320 -30.633 1.00 82.56 109 SER A N 1
ATOM 796 C CA . SER A 1 109 ? 17.715 -7.438 -31.580 1.00 82.56 109 SER A CA 1
ATOM 797 C C . SER A 1 109 ? 17.313 -7.009 -32.996 1.00 82.56 109 SER A C 1
ATOM 799 O O . SER A 1 109 ? 18.047 -7.293 -33.943 1.00 82.56 109 SER A O 1
ATOM 801 N N . MET A 1 110 ? 16.251 -6.204 -33.131 1.00 73.62 110 MET A N 1
ATOM 802 C CA . MET A 1 110 ? 15.802 -5.659 -34.419 1.00 73.62 110 MET A CA 1
ATOM 803 C C . MET A 1 110 ? 16.837 -4.729 -35.066 1.00 73.62 110 MET A C 1
ATOM 805 O O . MET A 1 110 ? 17.025 -4.761 -36.283 1.00 73.62 110 MET A O 1
ATOM 809 N N . ASP A 1 111 ? 17.523 -3.891 -34.277 1.00 73.50 111 ASP A N 1
ATOM 810 C CA . ASP A 1 111 ? 18.612 -3.047 -34.795 1.00 73.50 111 ASP A CA 1
ATOM 811 C C . ASP A 1 111 ? 19.760 -3.902 -35.349 1.00 73.50 111 ASP A C 1
ATOM 813 O O . ASP A 1 111 ? 20.283 -3.638 -36.435 1.00 73.50 111 ASP A O 1
ATOM 817 N N . LYS A 1 112 ? 20.114 -4.979 -34.639 1.00 71.44 112 LYS A N 1
ATOM 818 C CA . LYS A 1 112 ? 21.157 -5.912 -35.073 1.00 71.44 112 LYS A CA 1
ATOM 819 C C . LYS A 1 112 ? 20.783 -6.620 -36.380 1.00 71.44 112 LYS A C 1
ATOM 821 O O . LYS A 1 112 ? 21.631 -6.712 -37.267 1.00 71.44 112 LYS A O 1
ATOM 826 N N . GLU A 1 113 ? 19.537 -7.068 -36.526 1.00 68.62 113 GLU A N 1
ATOM 827 C CA . GLU A 1 113 ? 19.021 -7.673 -37.763 1.00 68.62 113 GLU A CA 1
ATOM 828 C C . GLU A 1 113 ? 19.036 -6.676 -38.926 1.00 68.62 113 GLU A C 1
ATOM 830 O O . GLU A 1 113 ? 19.625 -6.962 -39.971 1.00 68.62 113 GLU A O 1
ATOM 835 N N . ARG A 1 114 ? 18.510 -5.460 -38.721 1.00 67.56 114 ARG A N 1
ATOM 836 C CA . ARG A 1 114 ? 18.527 -4.383 -39.725 1.00 67.56 114 ARG A CA 1
ATOM 837 C C . ARG A 1 114 ? 19.947 -4.067 -40.200 1.00 67.56 114 ARG A C 1
ATOM 839 O O . ARG A 1 114 ? 20.172 -3.887 -41.393 1.00 67.56 114 ARG A O 1
ATOM 846 N N . ARG A 1 115 ? 20.913 -4.011 -39.278 1.00 68.69 115 ARG A N 1
ATOM 847 C CA . ARG A 1 115 ? 22.328 -3.739 -39.587 1.00 68.69 115 ARG A CA 1
ATOM 848 C C . ARG A 1 115 ? 23.040 -4.903 -40.271 1.00 68.69 115 ARG A C 1
ATOM 850 O O . ARG A 1 115 ? 24.028 -4.668 -40.958 1.00 68.69 115 ARG A O 1
ATOM 857 N N . SER A 1 116 ? 22.565 -6.134 -40.087 1.00 69.69 116 SER A N 1
ATOM 858 C CA . SER A 1 116 ? 23.145 -7.320 -40.727 1.00 69.69 116 SER A CA 1
ATOM 859 C C . SER A 1 116 ? 22.822 -7.431 -42.224 1.00 69.69 116 SER A C 1
ATOM 861 O O . SER A 1 116 ? 23.483 -8.192 -42.924 1.00 69.69 116 SER A O 1
ATOM 863 N N . GLY A 1 117 ? 21.845 -6.662 -42.727 1.00 60.06 117 GLY A N 1
ATOM 864 C CA . GLY A 1 117 ? 21.482 -6.633 -44.148 1.00 60.06 117 GLY A CA 1
ATOM 865 C C . GLY A 1 117 ? 20.829 -7.920 -44.663 1.00 60.06 117 GLY A C 1
ATOM 866 O O . GLY A 1 117 ? 20.755 -8.112 -45.874 1.00 60.06 117 GLY A O 1
ATOM 867 N N . ILE A 1 118 ? 20.374 -8.808 -43.772 1.00 59.62 118 ILE A N 1
ATOM 868 C CA . ILE A 1 118 ? 19.696 -10.046 -44.158 1.00 59.62 118 ILE A CA 1
ATOM 869 C C . ILE A 1 118 ? 18.329 -9.677 -44.746 1.00 59.62 118 ILE A C 1
ATOM 871 O O . ILE A 1 118 ? 17.465 -9.112 -44.074 1.00 59.62 118 ILE A O 1
ATOM 875 N N . VAL A 1 119 ? 18.165 -9.991 -46.025 1.00 57.56 119 VAL A N 1
ATOM 876 C CA . VAL A 1 119 ? 16.923 -9.865 -46.785 1.00 57.56 119 VAL A CA 1
ATOM 877 C C . VAL A 1 119 ? 16.469 -11.254 -47.221 1.00 57.56 119 VAL A C 1
ATOM 879 O O . VAL A 1 119 ? 17.296 -12.153 -47.388 1.00 57.56 119 VAL A O 1
ATOM 882 N N . ASP A 1 120 ? 15.166 -11.456 -47.372 1.00 58.47 120 ASP A N 1
ATOM 883 C CA . ASP A 1 120 ? 14.620 -12.702 -47.904 1.00 58.47 120 ASP A CA 1
ATOM 8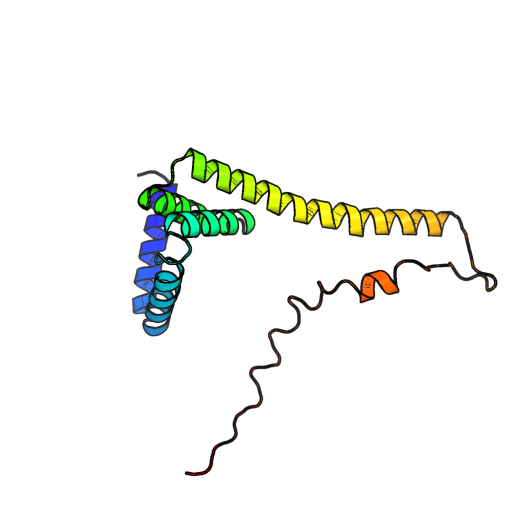84 C C . ASP A 1 120 ? 14.965 -12.881 -49.395 1.00 58.47 120 ASP A C 1
ATOM 886 O O . ASP A 1 120 ? 15.593 -12.034 -50.036 1.00 58.47 120 ASP A O 1
ATOM 890 N N . GLY A 1 121 ? 14.519 -13.999 -49.977 1.00 45.75 121 GLY A N 1
ATOM 891 C CA . GLY A 1 121 ? 14.678 -14.276 -51.407 1.00 45.75 121 GLY A CA 1
ATOM 892 C C . GLY A 1 121 ? 13.996 -13.264 -52.345 1.00 45.75 121 GLY A C 1
ATOM 893 O O . GLY A 1 121 ? 14.241 -13.319 -53.547 1.00 45.75 121 GLY A O 1
ATOM 894 N N . ALA A 1 122 ? 13.172 -12.346 -51.826 1.00 57.66 122 ALA A N 1
ATOM 895 C CA . ALA A 1 122 ? 12.537 -11.248 -52.554 1.00 57.66 122 ALA A CA 1
ATOM 896 C C . ALA A 1 122 ? 13.215 -9.882 -52.297 1.00 57.66 122 ALA A C 1
ATOM 898 O O . ALA A 1 122 ? 12.773 -8.865 -52.835 1.00 57.66 122 ALA A O 1
ATOM 899 N N . GLY A 1 123 ? 14.298 -9.843 -51.511 1.00 50.50 123 GLY A N 1
ATOM 900 C CA . GLY A 1 123 ? 15.031 -8.620 -51.189 1.00 50.50 123 GLY A CA 1
ATOM 901 C C . GLY A 1 123 ? 14.373 -7.755 -50.110 1.00 50.50 123 GLY A C 1
ATOM 902 O O . GLY A 1 123 ? 14.785 -6.608 -49.927 1.00 50.50 123 GLY A O 1
ATOM 903 N N . GLN A 1 124 ? 13.370 -8.268 -49.392 1.00 52.28 124 GLN A N 1
ATOM 904 C CA . GLN A 1 124 ? 12.736 -7.561 -48.280 1.00 52.28 124 GLN A CA 1
ATOM 905 C C . GLN A 1 124 ? 13.413 -7.896 -46.946 1.00 52.28 124 GLN A C 1
ATOM 907 O O . GLN A 1 124 ? 13.875 -9.021 -46.759 1.00 52.28 124 GLN A O 1
ATOM 912 N N . PRO A 1 125 ? 13.498 -6.946 -45.995 1.00 55.00 125 PRO A N 1
ATOM 913 C CA . PRO A 1 125 ? 14.023 -7.241 -44.668 1.00 55.00 125 PRO A CA 1
ATOM 914 C C . PRO A 1 125 ? 13.175 -8.334 -44.008 1.00 55.00 125 PRO A C 1
ATOM 916 O O . PRO A 1 125 ? 11.963 -8.175 -43.864 1.00 55.00 125 PRO A O 1
ATOM 919 N N . VAL A 1 126 ? 13.817 -9.427 -43.586 1.00 56.16 126 VAL A N 1
ATOM 920 C CA . VAL A 1 126 ? 13.176 -10.526 -42.845 1.00 56.16 126 VAL A CA 1
ATOM 921 C C . VAL A 1 126 ? 12.826 -10.078 -41.425 1.00 56.16 126 VAL A C 1
ATOM 923 O O . VAL A 1 126 ? 13.464 -10.467 -40.455 1.00 56.16 126 VAL A O 1
ATOM 926 N N . ALA A 1 127 ? 11.813 -9.232 -41.270 1.00 57.53 127 ALA A N 1
ATOM 927 C CA . ALA A 1 127 ? 11.251 -8.915 -39.961 1.00 57.53 127 ALA A CA 1
ATOM 928 C C . ALA A 1 127 ? 10.348 -10.076 -39.503 1.00 57.53 127 ALA A C 1
ATOM 930 O O . ALA A 1 127 ? 9.129 -9.966 -39.523 1.00 57.53 127 ALA A O 1
ATOM 931 N N . ALA A 1 128 ? 10.936 -11.216 -39.136 1.00 52.75 128 ALA A N 1
ATOM 932 C CA . ALA A 1 128 ? 10.178 -12.424 -38.793 1.00 52.75 128 ALA A CA 1
ATOM 933 C C . ALA A 1 128 ? 9.843 -12.569 -37.292 1.00 52.75 128 ALA A C 1
ATOM 935 O O . ALA A 1 128 ? 9.271 -13.578 -36.905 1.00 52.75 128 ALA A O 1
ATOM 936 N N . GLY A 1 129 ? 10.188 -11.607 -36.427 1.00 51.78 129 GLY A N 1
ATOM 937 C CA . GLY A 1 129 ? 10.140 -11.833 -34.970 1.00 51.78 129 GLY A CA 1
ATOM 938 C C . GLY A 1 129 ? 9.104 -11.053 -34.154 1.00 51.78 129 GLY A C 1
ATOM 939 O O . GLY A 1 129 ? 8.847 -11.425 -33.015 1.00 51.78 129 GLY A O 1
ATOM 940 N N . MET A 1 130 ? 8.533 -9.960 -34.676 1.00 46.75 130 MET A N 1
ATOM 941 C CA . MET A 1 130 ? 7.846 -8.960 -33.831 1.00 46.75 130 MET A CA 1
ATOM 942 C C . MET A 1 130 ? 6.360 -8.747 -34.166 1.00 46.75 130 MET A C 1
ATOM 944 O O . MET A 1 130 ? 5.615 -8.287 -33.302 1.00 46.75 130 MET A O 1
ATOM 948 N N . GLN A 1 131 ? 5.903 -9.082 -35.381 1.00 47.06 131 GLN A N 1
ATOM 949 C CA . GLN A 1 131 ? 4.479 -8.970 -35.734 1.00 47.06 131 GLN A CA 1
ATOM 950 C C . GLN A 1 131 ? 3.606 -9.919 -34.893 1.00 47.06 131 GLN A C 1
ATOM 952 O O . GLN A 1 131 ? 2.556 -9.485 -34.431 1.00 47.06 131 GLN A O 1
ATOM 957 N N . ASP A 1 132 ? 4.084 -11.136 -34.611 1.00 49.84 132 ASP A N 1
ATOM 958 C CA . ASP A 1 132 ? 3.401 -12.088 -33.718 1.00 49.84 132 ASP A CA 1
ATOM 959 C C . ASP A 1 132 ? 3.489 -11.644 -32.245 1.00 49.84 132 ASP A C 1
ATOM 961 O O . ASP A 1 132 ? 2.497 -11.629 -31.524 1.00 49.84 132 ASP A O 1
ATOM 965 N N . TYR A 1 133 ? 4.657 -11.166 -31.797 1.00 48.72 133 TYR A N 1
ATOM 966 C CA . TYR A 1 133 ? 4.871 -10.788 -30.394 1.00 48.72 133 TYR A CA 1
ATOM 967 C C . TYR A 1 133 ? 4.062 -9.553 -29.953 1.00 48.72 133 TYR A C 1
ATOM 969 O O . TYR A 1 133 ? 3.594 -9.483 -28.817 1.00 48.72 133 TYR A O 1
ATOM 977 N N . LEU A 1 134 ? 3.879 -8.563 -30.835 1.00 47.62 134 LEU A N 1
ATOM 978 C CA . LEU A 1 134 ? 3.079 -7.367 -30.533 1.00 47.62 134 LEU A CA 1
ATOM 979 C C . LEU A 1 134 ? 1.568 -7.621 -30.605 1.00 47.62 134 LEU A C 1
ATOM 981 O O . LEU A 1 134 ? 0.814 -6.879 -29.975 1.00 47.62 134 LEU A O 1
ATOM 985 N 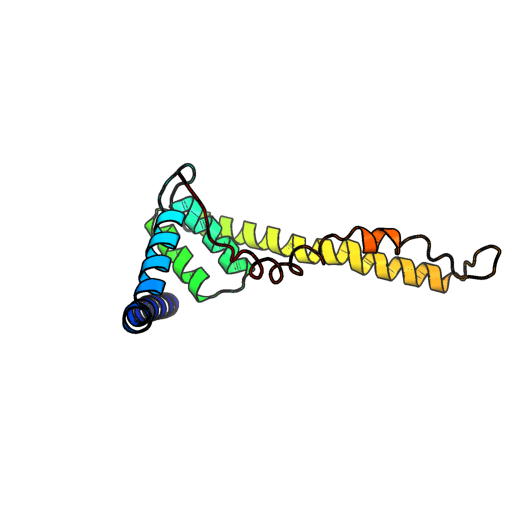N . GLN A 1 135 ? 1.128 -8.649 -31.335 1.00 51.16 135 GLN A N 1
ATOM 986 C CA . GLN A 1 135 ? -0.273 -9.078 -31.345 1.00 51.16 135 GLN A CA 1
ATOM 987 C C . GLN A 1 135 ? -0.651 -9.830 -30.058 1.00 51.16 135 GLN A C 1
ATOM 989 O O . GLN A 1 135 ? -1.779 -9.683 -29.595 1.00 51.16 135 GLN A O 1
ATOM 994 N N . ASP A 1 136 ? 0.308 -10.515 -29.425 1.00 47.47 136 ASP A N 1
ATOM 995 C CA . ASP A 1 136 ? 0.089 -11.297 -28.199 1.00 47.47 136 ASP A CA 1
ATOM 996 C C . ASP A 1 136 ? 0.275 -10.508 -26.890 1.00 47.47 136 ASP A C 1
ATOM 998 O O . ASP A 1 136 ? -0.080 -10.987 -25.809 1.00 47.47 136 ASP A O 1
ATOM 1002 N N . THR A 1 137 ? 0.809 -9.281 -26.934 1.00 49.22 137 THR A N 1
ATOM 1003 C CA . THR A 1 137 ? 0.850 -8.423 -25.740 1.00 49.22 137 THR A CA 1
ATOM 1004 C C . THR A 1 137 ? -0.531 -7.829 -25.434 1.00 49.22 137 THR A C 1
ATOM 1006 O O . THR A 1 137 ? -0.791 -6.647 -25.659 1.00 49.22 137 THR A O 1
ATOM 1009 N N . GLU A 1 138 ? -1.385 -8.652 -24.824 1.00 47.28 138 GLU A N 1
ATOM 1010 C CA . GLU A 1 138 ? -2.635 -8.359 -24.094 1.00 47.28 138 GLU A CA 1
ATOM 1011 C C . GLU A 1 138 ? -2.467 -7.351 -22.927 1.00 47.28 138 GLU A C 1
ATOM 1013 O O . GLU A 1 138 ? -3.118 -7.421 -21.890 1.00 47.28 138 GLU A O 1
ATOM 1018 N N . PHE A 1 139 ? -1.560 -6.381 -23.042 1.00 41.69 139 PHE A N 1
ATOM 1019 C CA . PHE A 1 139 ? -1.438 -5.273 -22.094 1.00 41.69 139 PHE A CA 1
ATOM 1020 C C . PHE A 1 139 ? -2.070 -3.983 -22.631 1.00 41.69 139 PHE A C 1
ATOM 1022 O O . PHE A 1 139 ? -2.344 -3.070 -21.857 1.00 41.69 139 PHE A O 1
ATOM 1029 N N . SER A 1 140 ? -2.358 -3.912 -23.939 1.00 40.19 140 SER A N 1
ATOM 1030 C CA . SER A 1 140 ? -3.181 -2.836 -24.509 1.00 40.19 140 SER A CA 1
ATOM 1031 C C . SER A 1 140 ? -4.679 -3.036 -24.229 1.00 40.19 140 SER A C 1
ATOM 1033 O O . SER A 1 140 ? -5.415 -2.052 -24.184 1.00 40.19 140 SER A O 1
ATOM 1035 N N . SER A 1 141 ? -5.141 -4.276 -24.017 1.00 41.03 141 SER A N 1
ATOM 1036 C CA . SER A 1 141 ? -6.549 -4.602 -23.730 1.00 41.03 141 SER A CA 1
ATOM 1037 C C . SER A 1 141 ? -6.921 -4.415 -22.253 1.00 41.03 141 SER A C 1
ATOM 1039 O O . SER A 1 141 ? -8.054 -4.043 -21.954 1.00 41.03 141 SER A O 1
ATOM 1041 N N . ALA A 1 142 ? -5.966 -4.565 -21.327 1.00 43.25 142 ALA A N 1
ATOM 1042 C CA . ALA A 1 142 ? -6.225 -4.568 -19.882 1.00 43.25 142 ALA A CA 1
ATOM 1043 C C . ALA A 1 142 ? -6.686 -3.219 -19.280 1.00 43.25 142 ALA A C 1
ATOM 1045 O O . ALA A 1 142 ? -7.251 -3.205 -18.190 1.00 43.25 142 ALA A O 1
ATOM 1046 N N . PHE A 1 143 ? -6.486 -2.090 -19.972 1.00 40.69 143 PHE A N 1
ATOM 1047 C CA . PHE A 1 143 ? -6.954 -0.764 -19.523 1.00 40.69 143 PHE A CA 1
ATOM 1048 C C . PHE A 1 143 ? -7.673 0.053 -20.617 1.00 40.69 143 PHE A C 1
ATOM 1050 O O . PHE A 1 143 ? -8.011 1.213 -20.393 1.00 40.69 143 PHE A O 1
ATOM 1057 N N . GLY A 1 144 ? -7.916 -0.532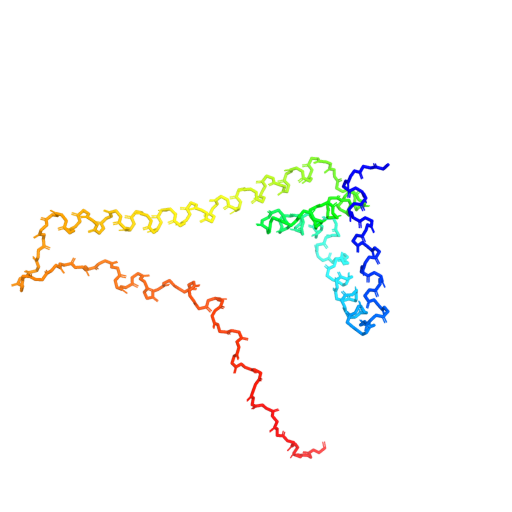 -21.797 1.00 32.69 144 GLY A N 1
ATOM 1058 C CA . GLY A 1 144 ? -8.482 0.166 -22.962 1.00 32.69 144 GLY A CA 1
ATOM 1059 C C . GLY A 1 144 ? -9.997 0.024 -23.166 1.00 32.69 144 GLY A C 1
ATOM 1060 O O . GLY A 1 144 ? -10.573 0.819 -23.900 1.00 32.69 144 GLY A O 1
ATOM 1061 N N . HIS A 1 145 ? -10.661 -0.937 -22.514 1.00 35.84 145 HIS A N 1
ATOM 1062 C CA . HIS A 1 145 ? -12.085 -1.239 -22.740 1.00 35.84 145 HIS A CA 1
ATOM 1063 C C . HIS A 1 145 ? -12.921 -1.201 -21.456 1.00 35.84 145 HIS A C 1
ATOM 1065 O O . HIS A 1 145 ? -13.583 -2.172 -21.106 1.00 35.84 145 HIS A O 1
ATOM 1071 N N . VAL A 1 146 ? -12.916 -0.071 -20.745 1.00 38.62 146 VAL A N 1
ATOM 1072 C CA . VAL A 1 146 ? -13.842 0.142 -19.610 1.00 38.62 146 VAL A CA 1
ATOM 1073 C C . VAL A 1 146 ? -14.961 1.146 -19.914 1.00 38.62 146 VAL A C 1
ATOM 1075 O O . VAL A 1 146 ? -15.712 1.495 -19.013 1.00 38.62 146 VAL A O 1
ATOM 1078 N N . ASN A 1 147 ? -15.116 1.596 -21.167 1.00 34.19 147 ASN A N 1
ATOM 1079 C CA . ASN A 1 147 ? -16.059 2.673 -21.505 1.00 34.19 147 ASN A CA 1
ATOM 1080 C C . ASN A 1 147 ? -17.209 2.322 -22.465 1.00 34.19 147 ASN A C 1
ATOM 1082 O O . ASN A 1 147 ? -17.964 3.231 -22.794 1.00 34.19 147 ASN A O 1
ATOM 1086 N N . ASP A 1 148 ? -17.429 1.056 -22.840 1.00 40.34 148 ASP A N 1
ATOM 1087 C CA . ASP A 1 148 ? -18.493 0.721 -23.813 1.00 40.34 148 ASP A CA 1
ATOM 1088 C C . ASP A 1 148 ? -19.669 -0.123 -23.277 1.00 40.34 148 ASP A C 1
ATOM 1090 O O . ASP A 1 148 ? -20.607 -0.378 -24.026 1.00 40.34 148 ASP A O 1
ATOM 1094 N N . ASP A 1 149 ? -19.710 -0.488 -21.986 1.00 39.84 149 ASP A N 1
ATOM 1095 C CA . ASP A 1 149 ? -20.780 -1.362 -21.447 1.00 39.84 149 ASP A CA 1
ATOM 1096 C C . ASP A 1 149 ? -21.830 -0.676 -20.545 1.00 39.84 149 ASP A C 1
ATOM 1098 O O . ASP A 1 149 ? -22.771 -1.317 -20.073 1.00 39.84 149 ASP A O 1
ATOM 1102 N N . PHE A 1 150 ? -21.775 0.649 -20.372 1.00 34.75 150 PHE A N 1
ATOM 1103 C CA . PHE A 1 150 ? -22.836 1.426 -19.705 1.00 34.75 150 PHE A CA 1
ATOM 1104 C C . PHE A 1 150 ? -23.656 2.241 -20.710 1.00 34.75 150 PHE A C 1
ATOM 1106 O O . PHE A 1 150 ? -23.734 3.465 -20.641 1.00 34.75 150 PHE A O 1
ATOM 1113 N N . GLY A 1 151 ? -24.273 1.561 -21.678 1.00 36.22 151 GLY A N 1
ATOM 1114 C CA . GLY A 1 151 ? -24.965 2.277 -22.747 1.00 36.22 151 GLY A CA 1
ATOM 1115 C C . GLY A 1 151 ? -25.994 1.516 -23.567 1.00 36.22 151 GLY A C 1
ATOM 1116 O O . GLY A 1 151 ? -26.205 1.925 -24.697 1.00 36.22 151 GLY A O 1
ATOM 1117 N N . SER A 1 152 ? -26.642 0.441 -23.092 1.00 43.84 152 SER A N 1
ATOM 1118 C CA . SER A 1 152 ? -27.810 -0.115 -23.822 1.00 43.84 152 SER A CA 1
ATOM 1119 C C . SER A 1 152 ? -28.630 -1.195 -23.093 1.00 43.84 152 SER A C 1
ATOM 1121 O O . SER A 1 152 ? -28.972 -2.212 -23.688 1.00 43.84 152 SER A O 1
ATOM 1123 N N . ARG A 1 153 ? -29.046 -1.009 -21.832 1.00 38.38 153 ARG A N 1
ATOM 1124 C CA . ARG A 1 153 ? -30.154 -1.828 -21.277 1.00 38.38 153 ARG A CA 1
ATOM 1125 C C . ARG A 1 153 ? -31.183 -0.997 -20.522 1.00 38.38 153 ARG A C 1
ATOM 1127 O O . ARG A 1 153 ? -31.471 -1.224 -19.356 1.00 38.38 153 ARG A O 1
ATOM 1134 N N . GLY A 1 154 ? -31.767 -0.043 -21.243 1.00 37.50 154 GLY A N 1
ATOM 1135 C CA . GLY A 1 154 ? -33.129 0.406 -20.989 1.00 37.50 154 GLY A CA 1
ATOM 1136 C C . GLY A 1 154 ? -34.094 -0.398 -21.859 1.00 37.50 154 GLY A C 1
ATOM 1137 O O . GLY A 1 154 ? -34.222 -0.113 -23.044 1.00 37.50 154 GLY A O 1
ATOM 1138 N N . ALA A 1 155 ? -34.768 -1.390 -21.281 1.00 33.81 155 ALA A N 1
ATOM 1139 C CA . ALA A 1 155 ? -36.039 -1.899 -21.788 1.00 33.81 155 ALA A CA 1
ATOM 1140 C C . ALA A 1 155 ? -36.841 -2.491 -20.622 1.00 33.81 155 ALA A C 1
ATOM 1142 O O . ALA A 1 155 ? -36.400 -3.393 -19.915 1.00 33.81 155 ALA A O 1
ATOM 1143 N N . VAL A 1 156 ? -38.008 -1.900 -20.415 1.00 38.03 156 VAL A N 1
ATOM 1144 C CA . VAL A 1 156 ? -39.009 -2.197 -19.394 1.00 38.03 156 VAL A CA 1
ATOM 1145 C C . VAL A 1 156 ? -39.768 -3.489 -19.759 1.00 38.03 156 VAL A C 1
ATOM 1147 O O . VAL A 1 156 ? -40.157 -3.614 -20.911 1.00 38.03 156 VAL A O 1
ATOM 1150 N N . SER A 1 157 ? -39.954 -4.384 -18.767 1.00 36.03 157 SER A N 1
ATOM 1151 C CA . SER A 1 157 ? -41.041 -5.368 -18.445 1.00 36.03 157 SER A CA 1
ATOM 1152 C C . SER A 1 157 ? -41.859 -6.081 -19.564 1.00 36.03 157 SER A C 1
ATOM 1154 O O . SER A 1 157 ? -42.115 -5.454 -20.588 1.00 36.03 157 SER A O 1
ATOM 1156 N N . PRO A 1 158 ? -42.425 -7.307 -19.361 1.00 38.41 158 PRO A N 1
ATOM 1157 C CA . PRO A 1 158 ? -43.528 -7.503 -18.390 1.00 38.41 158 PRO A CA 1
ATOM 1158 C C . PRO A 1 158 ? -43.663 -8.885 -17.693 1.00 38.41 158 PRO A C 1
ATOM 1160 O O . PRO A 1 158 ? -43.240 -9.906 -18.228 1.00 38.41 158 PRO A O 1
ATOM 1163 N N . SER A 1 159 ? -44.406 -8.869 -16.566 1.00 36.16 159 SER A N 1
ATOM 1164 C CA . SER A 1 159 ? -45.272 -9.931 -15.972 1.00 36.16 159 SER A CA 1
ATOM 1165 C C . SER A 1 159 ? -44.624 -11.287 -15.619 1.00 36.16 159 SER A C 1
ATOM 1167 O O . SER A 1 159 ? -44.065 -11.951 -16.483 1.00 36.16 159 SER A O 1
ATOM 1169 N N . TYR A 1 160 ? -44.668 -11.770 -14.373 1.00 40.50 160 TYR A N 1
ATOM 1170 C CA . TYR A 1 160 ? -45.833 -12.067 -13.518 1.00 40.50 160 TYR A CA 1
ATOM 1171 C C . TYR A 1 160 ? -45.547 -11.849 -12.027 1.00 40.50 160 TYR A C 1
ATOM 1173 O O . TYR A 1 160 ? -44.371 -12.004 -11.631 1.00 40.50 160 TYR A O 1
#

Foldseek 3Di:
DDPLVVLLVVVVVVLVVCCVVPVVVSVVVCVVVVVQQPDDPHHNLRSLLVQLLVCVLVVPSNSVSVSVVSNVVSPDDPVSSVVSVVVSVVVSVCVVVVCCVPVVVVVVVVVVQVVVCDAPPVSHRCPPPPPVVVVPPCPCVPPPPPPDPPPDPPDDDDDD

Radius of gyration: 24.97 Å; chains: 1; bounding box: 69×33×69 Å

InterPro domains:
  IPR003779 Alkyl hydroperoxide reductase AhpD/CMD-like [PF02627] (23-98)
  IPR004675 Alkylhydroperoxidase AhpD core [TIGR00778] (40-90)
  IPR029032 AhpD-like [G3DSA:1.20.1290.10] (3-108)
  IPR029032 AhpD-like [SSF69118] (10-100)